Protein AF-A0A7C6FR96-F1 (afdb_monomer)

Foldseek 3Di:
DWDADPPPRAIWDQDPVDCWTAGPPPRDTHNPVSDDPPPDDPVQVVCVVVVQHDPPVRDPDD

Structure (mmCIF, N/CA/C/O backbone):
data_AF-A0A7C6FR96-F1
#
_entry.id   AF-A0A7C6FR96-F1
#
loop_
_atom_site.group_PDB
_atom_site.id
_atom_site.type_symbol
_atom_site.label_atom_id
_atom_site.label_alt_id
_atom_site.label_comp_id
_atom_site.label_asym_id
_atom_site.label_entity_id
_atom_site.label_seq_id
_atom_site.pdbx_PDB_ins_code
_atom_site.Cartn_x
_atom_site.Cartn_y
_atom_site.Cartn_z
_atom_site.occupancy
_atom_site.B_iso_or_equiv
_atom_site.auth_seq_id
_atom_site.auth_comp_id
_atom_site.auth_asym_id
_atom_site.auth_atom_id
_atom_site.pdbx_PDB_model_num
ATOM 1 N N . MET A 1 1 ? 5.838 -8.477 5.569 1.00 60.84 1 MET A N 1
ATOM 2 C CA . MET A 1 1 ? 5.466 -9.004 4.235 1.00 60.84 1 MET A CA 1
ATOM 3 C C . MET A 1 1 ? 6.426 -8.409 3.216 1.00 60.84 1 MET A C 1
ATOM 5 O O . MET A 1 1 ? 6.769 -7.247 3.374 1.00 60.84 1 MET A O 1
ATOM 9 N N . ARG A 1 2 ? 6.905 -9.179 2.233 1.00 66.50 2 ARG A N 1
ATOM 10 C CA . ARG A 1 2 ? 7.814 -8.684 1.185 1.00 66.50 2 ARG A CA 1
ATOM 11 C C . ARG A 1 2 ? 7.081 -8.793 -0.148 1.00 66.50 2 ARG A C 1
ATOM 13 O O . ARG A 1 2 ? 6.710 -9.899 -0.522 1.00 66.50 2 ARG A O 1
ATOM 20 N N . CYS A 1 3 ? 6.815 -7.671 -0.809 1.00 80.81 3 CYS A N 1
ATOM 21 C CA . CYS A 1 3 ? 6.063 -7.656 -2.065 1.00 80.81 3 CYS A CA 1
ATOM 22 C C . CYS A 1 3 ? 7.054 -7.649 -3.250 1.00 80.81 3 CYS A C 1
ATOM 24 O O . CYS A 1 3 ? 8.106 -7.008 -3.175 1.00 80.81 3 CYS A O 1
ATOM 26 N N . GLY A 1 4 ? 6.743 -8.383 -4.318 1.00 87.38 4 GLY A N 1
ATOM 27 C CA . GLY A 1 4 ? 7.452 -8.306 -5.601 1.00 87.38 4 GLY A CA 1
ATOM 28 C C . GLY A 1 4 ? 6.754 -7.319 -6.536 1.00 87.38 4 GLY A C 1
ATOM 29 O O . GLY A 1 4 ? 5.525 -7.221 -6.515 1.00 87.38 4 GLY A O 1
ATOM 30 N N . CYS A 1 5 ? 7.516 -6.570 -7.333 1.00 90.44 5 CYS A N 1
ATOM 31 C CA . CYS A 1 5 ? 6.948 -5.641 -8.305 1.00 90.44 5 CYS A CA 1
ATOM 32 C C . CYS A 1 5 ? 6.327 -6.414 -9.485 1.00 90.44 5 CYS A C 1
ATOM 34 O O . CYS A 1 5 ? 7.030 -7.215 -10.095 1.00 90.44 5 CYS A O 1
ATOM 36 N N . PRO A 1 6 ? 5.066 -6.162 -9.880 1.00 88.25 6 PRO A N 1
ATOM 37 C CA . PRO A 1 6 ? 4.437 -6.886 -10.989 1.00 88.25 6 PRO A CA 1
ATOM 38 C C . PRO A 1 6 ? 4.993 -6.517 -12.375 1.00 88.25 6 PRO A C 1
ATOM 40 O O . PRO A 1 6 ? 4.700 -7.209 -13.342 1.00 88.25 6 PRO A O 1
ATOM 43 N N . TYR A 1 7 ? 5.768 -5.432 -12.488 1.00 91.38 7 TYR A N 1
ATOM 44 C CA . TYR A 1 7 ? 6.290 -4.940 -13.772 1.00 91.38 7 TYR A CA 1
ATOM 45 C C . TYR A 1 7 ? 7.725 -5.375 -14.062 1.00 91.38 7 TYR A C 1
ATOM 47 O O . TYR A 1 7 ? 8.095 -5.541 -15.218 1.00 91.38 7 TYR A O 1
ATOM 55 N N . CYS A 1 8 ? 8.542 -5.508 -13.022 1.00 91.88 8 CYS A N 1
ATOM 56 C CA . CYS A 1 8 ? 9.974 -5.776 -13.155 1.00 91.88 8 CYS A CA 1
ATOM 57 C C . CYS A 1 8 ? 10.486 -6.825 -12.165 1.00 91.88 8 CYS A C 1
ATOM 59 O O . CYS A 1 8 ? 11.691 -7.017 -12.059 1.00 91.88 8 CYS A O 1
ATOM 61 N N . GLU A 1 9 ? 9.585 -7.476 -11.421 1.00 85.38 9 GLU A N 1
ATOM 62 C CA . GLU A 1 9 ? 9.858 -8.609 -10.518 1.00 85.38 9 GLU A CA 1
ATOM 63 C C . GLU A 1 9 ? 10.840 -8.310 -9.372 1.00 85.38 9 G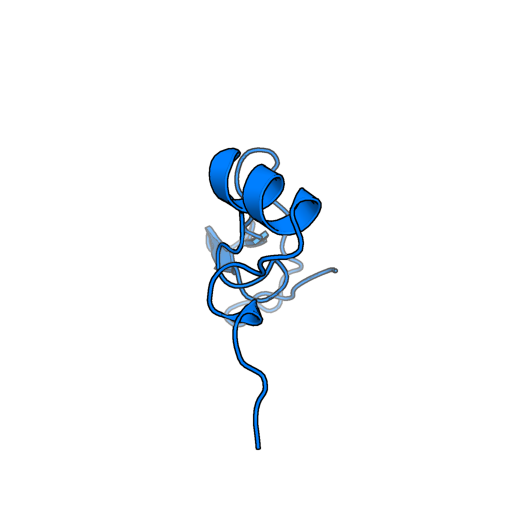LU A C 1
ATOM 65 O O . GLU A 1 9 ? 11.125 -9.164 -8.533 1.00 85.38 9 GLU A O 1
ATOM 70 N N . ALA A 1 10 ? 11.297 -7.063 -9.269 1.00 89.12 10 ALA A N 1
ATOM 71 C CA . ALA A 1 10 ? 12.168 -6.593 -8.215 1.00 89.12 10 ALA A CA 1
ATOM 72 C C . ALA A 1 10 ? 11.498 -6.658 -6.839 1.00 89.12 10 ALA A C 1
ATOM 74 O O . ALA A 1 10 ? 10.289 -6.440 -6.685 1.00 89.12 10 ALA A O 1
ATOM 75 N N . PHE A 1 11 ? 12.310 -6.891 -5.808 1.00 88.50 11 PHE A N 1
ATOM 76 C CA . PHE A 1 11 ? 11.851 -6.821 -4.426 1.00 88.50 11 PHE A CA 1
ATOM 77 C C . PHE A 1 11 ? 11.536 -5.377 -4.038 1.00 88.50 11 PHE A C 1
ATOM 79 O O . PHE A 1 11 ? 12.398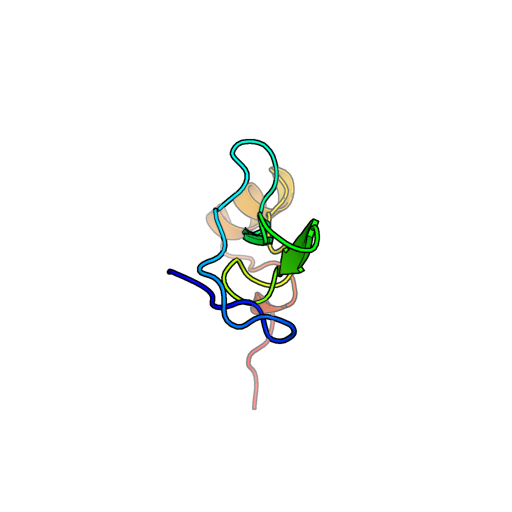 -4.501 -4.082 1.00 88.50 11 PHE A O 1
ATOM 86 N N . MET A 1 12 ? 10.297 -5.142 -3.614 1.00 89.12 12 MET A N 1
ATOM 87 C CA . MET A 1 12 ? 9.840 -3.822 -3.195 1.00 89.12 12 MET A CA 1
ATOM 88 C C . MET A 1 12 ? 10.229 -3.544 -1.741 1.00 89.12 12 MET A C 1
ATOM 90 O O . MET A 1 12 ? 10.230 -4.445 -0.895 1.00 89.12 12 MET A O 1
ATOM 94 N N . ILE A 1 13 ? 10.531 -2.279 -1.453 1.00 88.31 13 ILE A N 1
ATOM 95 C CA . ILE A 1 13 ? 10.935 -1.791 -0.131 1.00 88.31 13 ILE A CA 1
ATOM 96 C C . ILE A 1 13 ? 9.740 -1.070 0.494 1.00 88.31 13 ILE A C 1
ATOM 98 O O . ILE A 1 13 ?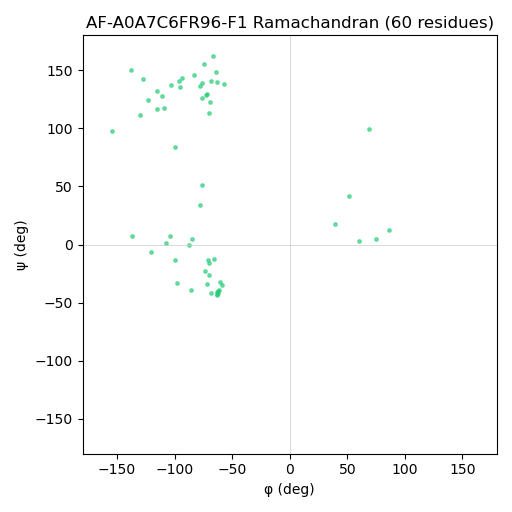 9.036 -0.332 -0.190 1.00 88.31 13 ILE A O 1
ATOM 102 N N . GLN A 1 14 ? 9.477 -1.292 1.781 1.00 84.50 14 GLN A N 1
ATOM 103 C CA . GLN A 1 14 ? 8.452 -0.535 2.499 1.00 84.50 14 GLN A CA 1
ATOM 104 C C . GLN A 1 14 ? 8.940 0.902 2.726 1.00 84.50 14 GLN A C 1
ATOM 106 O O . GLN A 1 14 ? 10.046 1.099 3.225 1.00 84.50 14 GLN A O 1
ATOM 111 N N . ALA A 1 15 ? 8.122 1.892 2.370 1.00 83.12 15 ALA A N 1
ATOM 112 C CA . ALA A 1 15 ? 8.408 3.285 2.690 1.00 83.12 15 ALA A CA 1
ATOM 113 C C . ALA A 1 15 ? 8.291 3.520 4.207 1.00 83.12 15 ALA A C 1
ATOM 115 O O . ALA A 1 15 ? 7.396 2.981 4.855 1.00 83.12 15 ALA A O 1
ATOM 116 N N . GLU A 1 16 ? 9.185 4.325 4.783 1.00 77.88 16 GLU A N 1
ATOM 117 C CA . GLU A 1 16 ? 9.180 4.584 6.232 1.00 77.88 16 GLU A CA 1
ATOM 118 C C . GLU A 1 16 ? 8.011 5.476 6.671 1.00 77.88 16 GLU A C 1
ATOM 120 O O . GLU A 1 16 ? 7.474 5.306 7.763 1.00 77.88 16 GLU A O 1
ATOM 125 N N . SER A 1 17 ? 7.605 6.420 5.821 1.00 77.25 17 SER A N 1
ATOM 126 C CA . SER A 1 17 ? 6.579 7.425 6.124 1.00 77.25 17 SER A CA 1
ATOM 127 C C . SER A 1 17 ? 5.193 7.098 5.572 1.00 77.25 17 SER A C 1
ATOM 129 O O . SER A 1 17 ? 4.219 7.748 5.944 1.00 77.25 17 SER A O 1
ATOM 131 N N . GLU A 1 18 ? 5.092 6.124 4.673 1.00 74.19 18 GLU A N 1
ATOM 132 C CA . GLU A 1 18 ? 3.855 5.782 3.980 1.00 74.19 18 GLU A CA 1
ATOM 133 C C . GLU A 1 18 ? 3.575 4.286 4.129 1.00 74.19 18 GLU A C 1
ATOM 135 O O . GLU A 1 18 ? 4.477 3.457 4.025 1.00 74.19 18 GLU A O 1
ATOM 140 N N . ASN A 1 19 ? 2.305 3.914 4.287 1.00 77.31 19 ASN A N 1
ATOM 141 C CA . ASN A 1 19 ? 1.863 2.517 4.324 1.00 77.31 19 ASN A CA 1
ATOM 142 C C . ASN A 1 19 ? 1.841 1.902 2.909 1.00 77.31 19 ASN A C 1
ATOM 144 O O . ASN A 1 19 ? 0.845 1.328 2.469 1.00 77.31 19 ASN A O 1
ATOM 148 N N . THR A 1 20 ? 2.947 2.031 2.177 1.00 83.94 20 THR A N 1
ATOM 149 C CA . THR A 1 20 ? 3.114 1.531 0.813 1.00 83.94 20 THR A CA 1
ATOM 150 C C . THR A 1 20 ? 4.486 0.891 0.621 1.00 83.94 20 THR A C 1
ATOM 152 O O . THR A 1 20 ? 5.475 1.266 1.253 1.00 83.94 20 THR A O 1
ATOM 155 N N . CYS A 1 21 ? 4.556 -0.087 -0.273 1.00 86.88 21 CYS A N 1
ATOM 156 C CA . CYS A 1 21 ? 5.806 -0.621 -0.790 1.00 86.88 21 CYS A CA 1
ATOM 157 C C . CYS A 1 21 ? 6.141 0.078 -2.107 1.00 86.88 21 CYS A C 1
ATOM 159 O O . CYS A 1 21 ? 5.273 0.210 -2.967 1.00 86.88 21 CYS A O 1
ATOM 161 N N . ILE A 1 22 ? 7.393 0.486 -2.290 1.00 88.50 22 ILE A N 1
ATOM 162 C CA . ILE A 1 22 ? 7.876 1.175 -3.488 1.00 88.50 22 ILE A CA 1
ATOM 163 C C . ILE A 1 22 ? 8.910 0.287 -4.186 1.00 88.50 22 ILE A C 1
ATOM 165 O O . ILE A 1 22 ? 9.813 -0.264 -3.550 1.00 88.50 22 ILE A O 1
ATOM 169 N N . CYS A 1 23 ? 8.763 0.114 -5.499 1.00 92.06 23 CYS A N 1
ATOM 170 C CA . CYS A 1 23 ? 9.760 -0.559 -6.324 1.00 92.06 23 CYS A CA 1
ATOM 171 C C . CYS A 1 23 ? 10.950 0.383 -6.583 1.00 92.06 23 CYS A C 1
ATOM 173 O O . CYS A 1 23 ? 10.722 1.486 -7.085 1.00 92.06 23 CYS A O 1
ATOM 175 N N . PRO A 1 24 ? 12.198 -0.028 -6.296 1.00 89.75 24 PRO A N 1
ATOM 176 C CA . PRO A 1 24 ? 13.369 0.819 -6.525 1.00 89.75 24 PRO A CA 1
ATOM 177 C C . PRO A 1 24 ? 13.695 1.028 -8.013 1.00 89.75 24 PRO A C 1
ATOM 179 O O . PRO A 1 24 ? 14.258 2.060 -8.358 1.00 89.75 24 PRO A O 1
ATOM 182 N N . ASP A 1 25 ? 13.317 0.095 -8.893 1.00 93.06 25 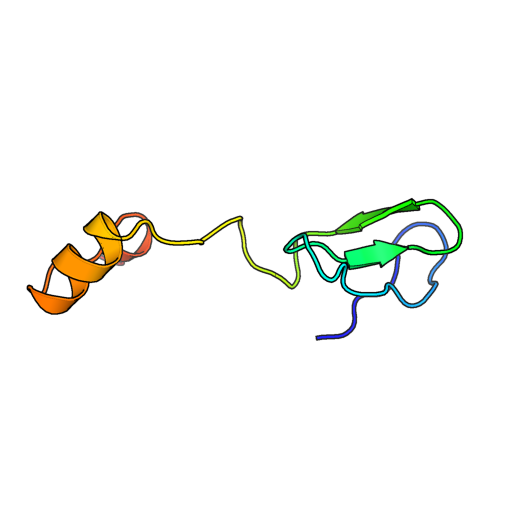ASP A N 1
ATOM 183 C CA . ASP A 1 25 ? 13.673 0.159 -10.318 1.00 93.06 25 ASP A CA 1
ATOM 184 C C . ASP A 1 25 ? 12.698 0.991 -11.158 1.00 93.06 25 ASP A C 1
ATOM 186 O O . 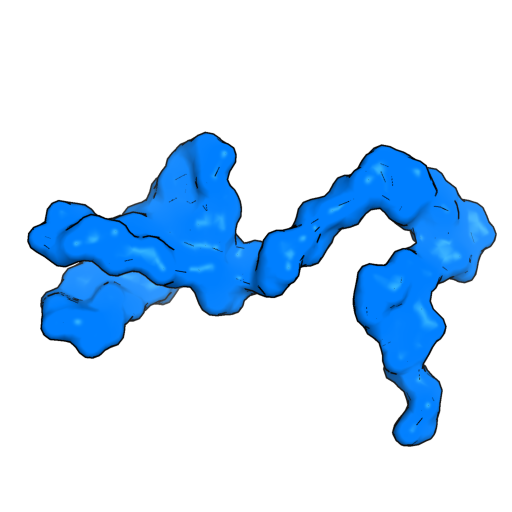ASP A 1 25 ? 13.111 1.710 -12.063 1.00 93.06 25 ASP A O 1
ATOM 190 N N . CYS A 1 26 ? 11.393 0.898 -10.878 1.00 92.44 26 CYS A N 1
ATOM 191 C CA . CYS A 1 26 ? 10.359 1.578 -11.672 1.00 92.44 26 CYS A CA 1
ATOM 192 C C . CYS A 1 26 ? 9.499 2.572 -10.879 1.00 92.44 26 CYS A C 1
ATOM 194 O O . CYS A 1 26 ? 8.661 3.255 -11.462 1.00 92.44 26 CYS A O 1
ATOM 196 N N . GLY A 1 27 ? 9.650 2.641 -9.553 1.00 88.81 27 GLY A N 1
ATOM 197 C CA . GLY A 1 27 ? 8.866 3.538 -8.701 1.00 88.81 27 GLY A CA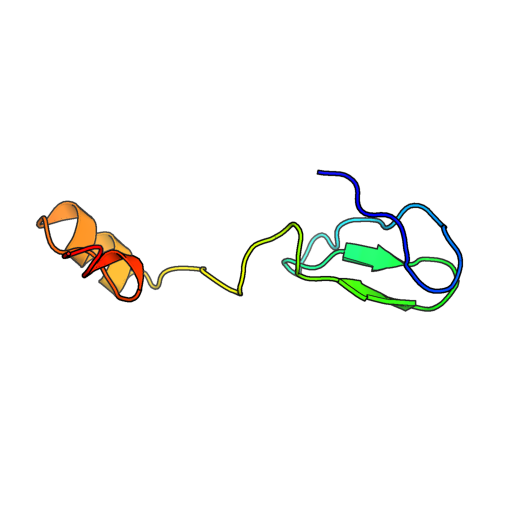 1
ATOM 198 C C . GLY A 1 27 ? 7.413 3.111 -8.461 1.00 88.81 27 GLY A C 1
ATOM 199 O O . GLY A 1 27 ? 6.673 3.851 -7.811 1.00 88.81 27 GLY A O 1
ATOM 200 N N . TYR A 1 28 ? 6.982 1.938 -8.946 1.00 89.19 28 TYR A N 1
ATOM 201 C CA . TYR A 1 28 ? 5.626 1.434 -8.702 1.00 89.19 28 TYR A CA 1
ATOM 202 C C . TYR A 1 28 ? 5.322 1.332 -7.201 1.00 89.19 28 TYR A C 1
ATOM 204 O O . TYR A 1 28 ? 6.162 0.878 -6.421 1.00 89.19 28 TYR A O 1
ATOM 212 N N . ARG A 1 29 ? 4.107 1.733 -6.810 1.00 87.44 29 ARG A N 1
ATOM 213 C CA . ARG A 1 29 ? 3.639 1.774 -5.420 1.00 87.44 29 ARG A CA 1
ATOM 214 C C . ARG A 1 29 ? 2.570 0.711 -5.187 1.00 87.44 29 ARG A C 1
ATOM 216 O O . ARG A 1 29 ? 1.583 0.661 -5.915 1.00 87.44 29 ARG A O 1
ATOM 223 N N . CYS A 1 30 ? 2.749 -0.111 -4.159 1.00 82.88 30 CYS A N 1
ATOM 224 C CA . CYS A 1 30 ? 1.844 -1.196 -3.799 1.00 82.88 30 CYS A CA 1
ATOM 225 C C . CYS A 1 30 ? 1.344 -1.040 -2.359 1.00 82.88 30 CYS A C 1
ATOM 227 O O . CYS A 1 30 ? 2.132 -1.023 -1.416 1.00 82.88 30 CYS A O 1
ATOM 229 N N . THR A 1 31 ? 0.023 -1.006 -2.187 1.00 80.88 31 THR A N 1
ATOM 230 C CA . THR A 1 31 ? -0.653 -0.953 -0.877 1.00 80.88 31 THR A CA 1
ATOM 231 C C . THR A 1 31 ? -1.340 -2.272 -0.508 1.00 80.88 31 THR A C 1
ATOM 233 O O . THR A 1 31 ? -1.935 -2.384 0.561 1.00 80.88 31 THR A O 1
ATOM 236 N N . ALA A 1 32 ? -1.232 -3.301 -1.358 1.00 76.69 32 ALA A N 1
ATOM 237 C CA . ALA A 1 32 ? -1.937 -4.573 -1.186 1.00 76.69 32 ALA A CA 1
ATOM 238 C C . ALA A 1 32 ? -1.518 -5.314 0.094 1.00 76.69 32 ALA A C 1
ATOM 240 O O . ALA A 1 32 ? -2.364 -5.814 0.828 1.00 76.69 32 ALA A O 1
ATOM 241 N N . CYS A 1 33 ? -0.213 -5.338 0.391 1.00 71.25 33 CYS A N 1
ATOM 242 C CA . CYS A 1 33 ? 0.332 -5.996 1.581 1.00 71.25 33 CYS A CA 1
ATOM 243 C C . CYS A 1 33 ? 0.037 -5.218 2.885 1.00 71.25 33 CYS A C 1
ATOM 245 O O . CYS A 1 33 ? 0.076 -5.799 3.964 1.00 71.25 33 CYS A O 1
ATOM 247 N N . LEU A 1 34 ? -0.216 -3.905 2.798 1.00 68.31 34 LEU A N 1
ATOM 248 C CA . LEU A 1 34 ? -0.363 -3.009 3.956 1.00 68.31 34 LEU A CA 1
ATOM 249 C C . LEU A 1 34 ? -1.826 -2.637 4.254 1.00 68.31 34 LEU A C 1
ATOM 251 O O . LEU A 1 34 ? -2.069 -1.844 5.157 1.00 68.31 34 LEU A O 1
ATOM 255 N N . GLY A 1 35 ? -2.777 -3.265 3.551 1.00 59.09 35 GLY A N 1
ATOM 256 C CA . GLY A 1 35 ? -4.204 -3.267 3.873 1.00 59.09 35 GLY A CA 1
ATOM 257 C C . GLY A 1 35 ? -4.889 -1.914 3.684 1.00 59.09 35 GLY A C 1
ATOM 258 O O . GLY A 1 35 ? -4.825 -1.067 4.560 1.00 59.09 35 GLY A O 1
ATOM 259 N N . THR A 1 36 ? -5.586 -1.735 2.556 1.00 57.38 36 THR A N 1
ATOM 260 C CA . THR A 1 36 ? -6.743 -0.827 2.324 1.00 57.38 36 THR A CA 1
ATOM 261 C C . THR A 1 36 ? -6.776 0.583 2.950 1.00 57.38 36 THR A C 1
ATOM 263 O O . THR A 1 36 ? -7.843 1.184 2.992 1.00 57.38 36 THR A O 1
ATOM 266 N N . ASN A 1 37 ? -5.659 1.155 3.407 1.00 57.69 37 ASN A N 1
ATOM 267 C CA . ASN A 1 37 ? -5.650 2.345 4.266 1.00 57.69 37 ASN A CA 1
ATOM 268 C C . ASN A 1 37 ? -6.560 2.201 5.500 1.00 57.69 37 ASN A C 1
ATOM 270 O O . ASN A 1 37 ? -7.260 3.137 5.873 1.00 57.69 37 ASN A O 1
ATOM 274 N N . SER A 1 38 ? -6.557 1.040 6.162 1.00 61.94 38 SER A N 1
ATOM 275 C CA . SER A 1 38 ? -7.385 0.804 7.357 1.00 61.94 38 SER A CA 1
ATOM 276 C C . SER A 1 38 ? -6.808 1.437 8.634 1.00 61.94 38 SER A C 1
ATOM 278 O O . SER A 1 38 ? -6.904 0.853 9.715 1.00 61.94 38 SER A O 1
ATOM 280 N N . MET A 1 39 ? -6.145 2.593 8.525 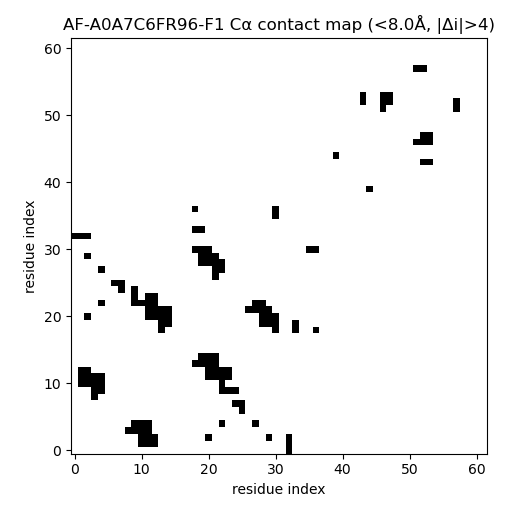1.00 68.00 39 MET A N 1
ATOM 281 C CA . MET A 1 39 ? -5.748 3.353 9.707 1.00 68.00 39 MET A CA 1
ATOM 282 C C . MET A 1 39 ? -7.005 3.927 10.352 1.00 68.00 39 MET A C 1
ATOM 284 O O . MET A 1 39 ? -7.671 4.777 9.771 1.00 68.00 39 MET A O 1
ATOM 288 N N . LEU A 1 40 ? -7.314 3.443 11.553 1.00 76.44 40 LEU A N 1
ATOM 289 C CA . LEU A 1 40 ? -8.445 3.923 12.332 1.00 76.44 40 LEU A CA 1
ATOM 290 C C . LEU A 1 40 ? -8.122 5.279 12.956 1.00 76.44 40 LEU A C 1
ATOM 292 O O . LEU A 1 40 ? -7.029 5.494 13.488 1.00 76.44 40 LEU A O 1
ATOM 296 N N . SER A 1 41 ? -9.098 6.177 12.939 1.00 78.56 41 SER A N 1
ATOM 297 C CA . SER A 1 41 ? -9.040 7.433 13.668 1.00 78.56 41 SER A CA 1
ATOM 298 C C . SER A 1 41 ? -9.046 7.185 15.182 1.00 78.56 41 SER A C 1
ATOM 300 O O . SER A 1 41 ? -9.438 6.127 15.690 1.00 78.56 41 SER A O 1
ATOM 302 N N . LYS A 1 42 ? -8.627 8.192 15.951 1.00 83.06 42 LYS A N 1
ATOM 303 C CA . LYS A 1 42 ? -8.633 8.118 17.419 1.00 83.06 42 LYS A CA 1
ATOM 304 C C . LYS A 1 42 ? -10.043 7.872 17.969 1.00 83.06 42 LYS A C 1
ATOM 306 O O . LYS A 1 42 ? -10.214 7.182 18.974 1.00 83.06 42 LYS A O 1
ATOM 311 N N . GLU A 1 43 ? -11.048 8.430 17.307 1.00 82.62 43 GLU A N 1
ATOM 312 C CA . GLU A 1 43 ? -12.461 8.281 17.637 1.00 82.62 43 GLU A CA 1
ATOM 313 C C . GLU A 1 43 ? -12.932 6.849 17.372 1.00 82.62 43 GLU A C 1
ATOM 315 O O . GLU A 1 43 ? -13.617 6.274 18.215 1.00 82.62 43 GLU A O 1
ATOM 320 N N . GLU A 1 44 ? -12.516 6.246 16.258 1.00 83.12 44 GLU A N 1
ATOM 321 C CA . GLU A 1 44 ? -12.807 4.845 15.933 1.00 83.12 44 GLU A CA 1
ATOM 322 C C . GLU A 1 44 ? -12.188 3.888 16.963 1.00 83.12 44 GLU A C 1
ATOM 324 O O . GLU A 1 44 ? -12.851 2.965 17.436 1.00 83.12 44 GLU A O 1
ATOM 329 N N . ILE A 1 45 ? -10.960 4.165 17.419 1.00 85.44 45 ILE A N 1
ATOM 330 C CA . ILE A 1 45 ? -10.313 3.408 18.506 1.00 85.44 45 ILE A CA 1
ATOM 331 C C . ILE A 1 45 ? -11.097 3.520 19.816 1.00 85.44 45 ILE A C 1
ATOM 333 O O . ILE A 1 45 ? -11.279 2.527 20.529 1.00 85.44 45 ILE A O 1
ATOM 337 N N . LYS A 1 46 ? -11.596 4.717 20.138 1.00 87.25 46 LYS A N 1
ATOM 338 C CA . LYS A 1 46 ? -12.425 4.927 21.328 1.00 87.25 46 LYS A CA 1
ATOM 339 C C . LYS A 1 46 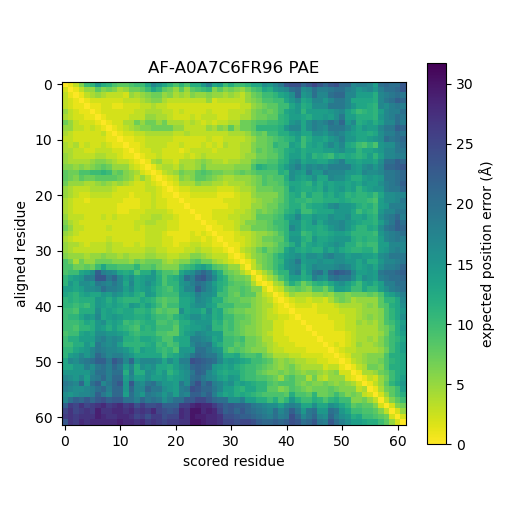? -13.729 4.126 21.251 1.00 87.25 46 LYS A C 1
ATOM 341 O O . LYS A 1 46 ? -14.087 3.478 22.230 1.00 87.25 46 LYS A O 1
ATOM 346 N N . GLN A 1 47 ? -14.392 4.117 20.094 1.00 84.94 47 GLN A N 1
ATOM 347 C CA . GLN A 1 47 ? -15.621 3.346 19.879 1.00 84.94 47 GLN A CA 1
ATOM 348 C C . GLN A 1 47 ? -15.396 1.839 20.052 1.00 84.94 47 GLN A C 1
ATOM 350 O O . GLN A 1 47 ? -16.212 1.179 20.692 1.00 84.94 47 GLN A O 1
ATOM 355 N N . MET A 1 48 ? -14.260 1.308 19.585 1.00 83.00 48 MET A N 1
ATOM 356 C CA . MET A 1 48 ? -13.917 -0.106 19.784 1.00 83.00 48 MET A CA 1
ATOM 357 C C . MET A 1 48 ? -13.751 -0.464 21.262 1.00 83.00 48 MET A C 1
ATOM 359 O O . MET A 1 48 ? -14.235 -1.507 21.697 1.00 83.00 48 MET A O 1
ATOM 363 N N . LYS A 1 49 ? -13.120 0.413 22.058 1.00 85.19 49 LYS A N 1
ATOM 364 C CA . LYS A 1 49 ? -13.012 0.229 23.516 1.00 85.19 49 LYS A CA 1
ATOM 365 C C . LYS A 1 49 ? -14.389 0.181 24.192 1.00 85.19 49 LYS A C 1
ATOM 367 O O . LYS A 1 49 ? -14.559 -0.511 25.190 1.00 85.19 49 LYS A O 1
ATOM 372 N N . GLU A 1 50 ? -15.357 0.909 23.648 1.00 87.94 50 GLU A N 1
ATOM 373 C CA . GLU A 1 50 ? -16.751 0.956 24.106 1.00 87.94 50 GLU A CA 1
ATOM 374 C C . GLU A 1 50 ? -17.616 -0.182 23.519 1.00 87.94 50 GLU A C 1
ATOM 376 O O . GLU A 1 50 ? -18.821 -0.220 23.758 1.00 87.94 50 GLU A O 1
ATOM 381 N N . GLY A 1 51 ? -17.021 -1.119 22.767 1.00 80.75 51 GLY A N 1
ATOM 382 C CA . GLY A 1 51 ? -17.703 -2.290 22.205 1.00 80.75 51 GLY A CA 1
ATOM 383 C C . GLY A 1 51 ? -18.383 -2.062 20.851 1.00 80.75 51 GLY A C 1
ATOM 384 O O . GLY A 1 51 ? -19.161 -2.906 20.413 1.00 80.75 51 GLY A O 1
ATOM 385 N N . ARG A 1 52 ? -18.108 -0.943 20.169 1.00 77.50 52 ARG A N 1
ATOM 386 C CA . ARG A 1 52 ? -18.645 -0.631 18.837 1.00 77.50 52 ARG A CA 1
ATOM 387 C C . ARG A 1 52 ? -17.537 -0.727 17.789 1.00 77.50 52 ARG A C 1
ATOM 389 O O . ARG A 1 52 ? -16.575 0.034 17.831 1.00 77.50 52 ARG A O 1
ATOM 396 N N . LEU A 1 53 ? -17.674 -1.648 16.840 1.00 76.50 53 LEU A N 1
ATOM 397 C CA . LEU A 1 53 ? -16.729 -1.776 15.731 1.00 76.50 53 LEU A CA 1
ATOM 398 C C . LEU A 1 53 ? -16.992 -0.696 14.661 1.00 76.50 53 LEU A C 1
ATOM 400 O O . LEU A 1 53 ? -18.155 -0.472 14.322 1.00 76.50 53 LEU A O 1
ATOM 404 N N . PRO A 1 54 ? -15.952 -0.033 14.119 1.00 68.88 54 PRO A N 1
ATOM 405 C CA . PRO A 1 54 ? -16.079 0.859 12.968 1.00 68.88 54 PRO A CA 1
ATOM 406 C C . PRO A 1 54 ? -16.274 0.066 11.664 1.00 68.88 54 PRO A C 1
ATOM 408 O O . PRO A 1 54 ? -15.895 -1.102 11.559 1.00 68.88 54 PRO A O 1
ATOM 411 N N . PHE A 1 55 ? -16.887 0.681 10.651 1.00 58.47 55 PHE A N 1
ATOM 412 C CA . PHE A 1 55 ? -17.002 0.089 9.311 1.00 58.47 55 PHE A CA 1
ATOM 413 C C . PHE A 1 55 ? -15.600 -0.089 8.692 1.00 58.47 55 PHE A C 1
ATOM 415 O O . PHE A 1 55 ? -14.774 0.804 8.855 1.00 58.47 55 PHE A O 1
ATOM 422 N N . PRO A 1 56 ? -15.287 -1.189 7.977 1.00 60.81 56 PRO A N 1
ATOM 423 C CA . PRO A 1 56 ? -16.150 -2.300 7.553 1.00 60.81 56 PRO A CA 1
ATOM 424 C C . PRO A 1 56 ? -16.277 -3.447 8.569 1.00 60.81 56 PRO A C 1
ATOM 426 O O . PRO A 1 56 ? -17.011 -4.399 8.327 1.00 60.81 56 PRO A O 1
ATOM 429 N N . PHE A 1 57 ? -15.608 -3.373 9.720 1.00 65.75 57 PHE A N 1
ATOM 430 C CA . PHE A 1 57 ? -15.650 -4.427 10.744 1.00 65.75 57 PHE A CA 1
ATOM 431 C C . PHE A 1 57 ? -17.009 -4.517 11.462 1.00 65.75 57 PHE A C 1
ATOM 433 O O . PHE A 1 57 ? -17.307 -5.520 12.104 1.00 65.75 57 PHE A O 1
ATOM 440 N N . ALA A 1 58 ? -17.838 -3.475 11.337 1.00 61.94 58 ALA A N 1
ATOM 441 C CA . ALA A 1 58 ? -19.152 -3.353 11.963 1.00 61.94 58 ALA A CA 1
ATOM 442 C C . ALA A 1 58 ? -20.218 -4.357 11.480 1.00 61.94 58 ALA A C 1
ATOM 444 O O . ALA A 1 58 ? -21.244 -4.453 12.143 1.00 61.94 58 ALA A O 1
ATOM 445 N N . ASN A 1 59 ? -20.022 -5.102 10.382 1.00 50.66 59 ASN A N 1
ATOM 446 C CA . ASN A 1 59 ? -20.942 -6.173 9.967 1.00 50.66 59 ASN A CA 1
ATOM 447 C C . ASN A 1 59 ? -20.240 -7.251 9.123 1.00 50.66 59 ASN A C 1
ATOM 449 O O . ASN A 1 59 ? -20.125 -7.126 7.907 1.00 50.66 59 ASN A O 1
ATOM 453 N N . GLY A 1 60 ? -19.855 -8.352 9.770 1.00 50.25 60 GLY A N 1
ATOM 454 C CA . GLY A 1 60 ? -19.922 -9.685 9.170 1.00 50.25 60 GLY A CA 1
ATOM 455 C C . GLY A 1 60 ? -21.183 -10.375 9.692 1.00 50.25 60 GLY A C 1
ATOM 456 O O . GLY A 1 60 ? -21.120 -11.065 10.706 1.00 50.25 60 GLY A O 1
ATOM 457 N N . GLY A 1 61 ? -22.331 -10.115 9.061 1.00 48.66 61 GLY A N 1
ATOM 458 C CA . GLY A 1 61 ? -23.634 -10.672 9.433 1.00 48.66 61 GLY A CA 1
ATOM 459 C C . GLY A 1 61 ? -24.355 -11.268 8.221 1.00 48.66 61 GLY A C 1
ATOM 460 O O . GLY A 1 61 ? -24.797 -10.503 7.372 1.00 48.66 61 GLY A O 1
ATOM 461 N N . ASN A 1 62 ? -24.465 -12.607 8.245 1.00 43.50 62 ASN A N 1
ATOM 462 C CA . ASN A 1 62 ? -25.028 -13.588 7.289 1.00 43.50 62 ASN 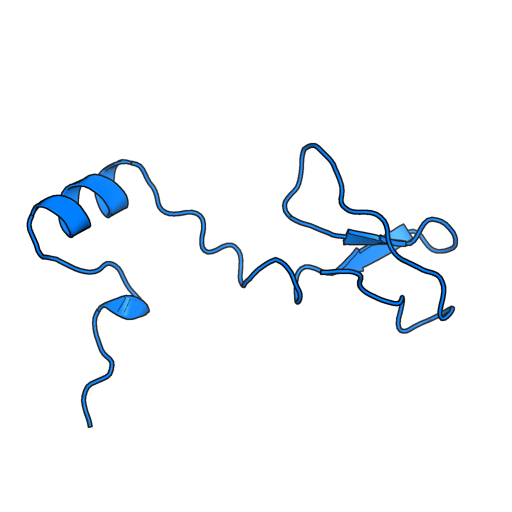A CA 1
ATOM 463 C C . ASN A 1 62 ? -24.413 -13.643 5.883 1.00 43.50 62 ASN A C 1
ATOM 465 O O . ASN A 1 62 ? -24.744 -12.786 5.038 1.00 43.50 62 ASN A O 1
#

Solvent-accessible surface area (backbone atoms only — not comparable to full-atom values): 4071 Å² total; per-residue (Å²): 138,83,52,64,33,94,87,75,65,43,74,31,44,72,46,93,91,46,78,34,28,35,24,85,88,80,62,52,75,45,44,77,92,60,44,88,78,73,76,73,50,75,66,44,54,50,36,44,76,73,74,40,59,51,84,78,70,57,65,91,76,136

Radius of gyration: 16.01 Å; Cα contacts (8 Å, |Δi|>4): 70; chains: 1; bounding box: 39×22×38 Å

Nearest PDB structures (foldseek):
  6dcr-assembly2_B  TM=7.244E-01  e=2.875E+00  Escherichia coli K-12
  6dgd-assembly2_B  TM=5.379E-01  e=2.347E+00  Klebsiella pneumoniae
  4nl8-assembly2_B  TM=5.695E-01  e=3.291E+00  Klebsiella pneumoniae subsp. pneumoniae MGH 78578
  4nl8-assembly3_E  TM=5.043E-01  e=2.511E+00  Klebsiella pneumoniae subsp. pneumoniae MGH 78578

pLDDT: mean 77.57, std 12.69, range [43.5, 93.06]

Sequence (62 aa):
MRCGCPYCEAFMIQAESENTCICPDCGYRCTACLGTNSMLSKEEIKQMKEGRLPFPFANGGN

Mean predicted aligned error: 9.96 Å

Secondary structure (DSSP, 8-state):
--PBPTTT-PBPEEPSSSSSEE-TTT--EE-GGG-TT----HHHHHHHHTT-PPTTTT----